Protein AF-A0A9D5ZBQ3-F1 (afdb_monomer)

Sequence (79 aa):
MVTLASGAIFGEMGILDEKPRSATVIATTTTSCYVLDRDRFKMLQEEQPRIATSLFRIIALILADRLRGANVVIAELES

pLDDT: mean 92.44, std 5.63, range [64.5, 98.19]

Mean predicted aligned error: 3.81 Å

Nearest PDB structures (foldseek):
  7ard-assembly1_h  TM=4.031E-01  e=6.569E+00  Polytomella sp. Pringsheim 198.80

Solvent-accessible surface area (backbone atoms only — not comparable to full-atom values): 5235 Å² total; per-residue (Å²): 139,86,86,83,60,94,90,64,85,78,74,57,63,40,68,74,71,71,48,77,81,90,68,87,87,78,80,91,58,98,78,86,82,90,85,82,54,68,68,60,48,52,50,34,44,73,78,37,48,72,57,39,52,52,50,52,53,52,52,52,53,51,52,53,50,52,50,52,54,50,52,52,57,52,55,65,73,77,107

Radius of gyration: 14.82 Å; Cα contacts (8 Å, |Δi|>4): 24; chains: 1; bounding box: 34×28×40 Å

Foldseek 3Di:
DDDDDPPDDPPVCCLPVVDPDPDDDDDPDDDDDDDDDNVNLVVCCVVPVPVNVVVVVVSVVVVVVVVVVVVVVVVVVVD

Structure (mmCIF, N/CA/C/O backbo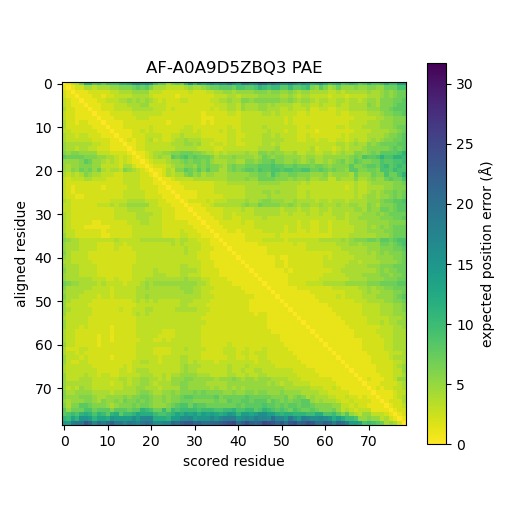ne):
data_AF-A0A9D5ZBQ3-F1
#
_entry.id   AF-A0A9D5ZBQ3-F1
#
loop_
_atom_site.group_PDB
_atom_site.id
_atom_site.type_symbol
_atom_site.label_atom_id
_atom_site.label_alt_id
_atom_site.label_comp_id
_atom_site.label_asym_id
_atom_site.label_entity_id
_atom_site.label_seq_id
_atom_site.pdbx_PDB_ins_code
_atom_site.Cartn_x
_atom_site.Cartn_y
_atom_site.Cartn_z
_atom_site.occupancy
_atom_site.B_iso_or_equiv
_atom_site.auth_seq_id
_atom_site.auth_comp_id
_atom_site.auth_asym_id
_atom_site.auth_atom_id
_atom_site.pdbx_PDB_model_num
ATOM 1 N N . MET A 1 1 ? 7.059 -4.206 -15.438 1.00 65.12 1 MET A N 1
ATOM 2 C CA . MET A 1 1 ? 5.885 -4.833 -14.784 1.00 65.12 1 MET A CA 1
ATOM 3 C C . MET A 1 1 ? 6.385 -5.459 -13.490 1.00 65.12 1 MET A C 1
ATOM 5 O O . MET A 1 1 ? 7.406 -6.127 -13.551 1.00 65.12 1 MET A O 1
ATOM 9 N N . VAL A 1 2 ? 5.764 -5.186 -12.339 1.00 84.62 2 VAL A N 1
ATOM 10 C CA . VAL A 1 2 ? 6.219 -5.713 -11.035 1.00 84.62 2 VAL 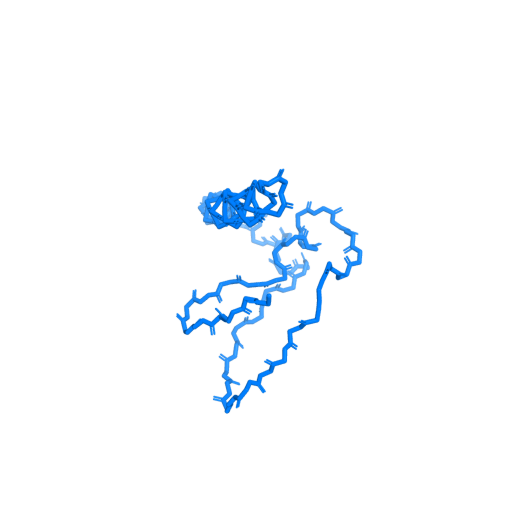A CA 1
ATOM 11 C C . VAL A 1 2 ? 5.218 -6.750 -10.540 1.00 84.62 2 VAL A C 1
ATOM 13 O O . VAL A 1 2 ? 4.015 -6.494 -10.561 1.00 84.62 2 VAL A O 1
ATOM 16 N N . THR A 1 3 ? 5.716 -7.897 -10.085 1.00 92.31 3 THR A N 1
ATOM 17 C CA . THR A 1 3 ? 4.906 -8.946 -9.458 1.00 92.31 3 THR A CA 1
ATOM 18 C C . THR A 1 3 ? 4.966 -8.789 -7.945 1.00 92.31 3 THR A C 1
ATOM 20 O O . THR A 1 3 ? 6.046 -8.647 -7.375 1.00 92.31 3 THR A O 1
ATOM 23 N N . LEU A 1 4 ? 3.806 -8.808 -7.291 1.00 93.69 4 LEU A N 1
ATOM 24 C CA . LEU A 1 4 ? 3.696 -8.758 -5.835 1.00 93.69 4 LEU A CA 1
ATOM 25 C C . LEU A 1 4 ? 3.531 -10.174 -5.276 1.00 93.69 4 LEU A C 1
ATOM 27 O O . LEU A 1 4 ? 2.859 -11.007 -5.881 1.00 93.69 4 LEU A O 1
ATOM 31 N N . ALA A 1 5 ? 4.130 -10.427 -4.115 1.00 93.50 5 ALA A N 1
ATOM 32 C CA . ALA A 1 5 ? 4.002 -11.683 -3.383 1.00 93.50 5 ALA A CA 1
ATOM 33 C C . ALA A 1 5 ? 3.207 -11.485 -2.082 1.00 93.50 5 ALA A C 1
ATOM 35 O O . ALA A 1 5 ? 2.884 -10.359 -1.697 1.00 93.50 5 ALA A O 1
ATOM 36 N N . SER A 1 6 ? 2.898 -12.589 -1.396 1.00 95.50 6 SER A N 1
ATOM 37 C CA . SER A 1 6 ? 2.244 -12.549 -0.083 1.00 95.50 6 SER A CA 1
ATOM 38 C C . SER A 1 6 ? 2.992 -11.629 0.890 1.00 95.50 6 SER A C 1
ATOM 40 O O . SER A 1 6 ? 4.222 -11.612 0.918 1.00 95.50 6 SER A O 1
ATOM 42 N N . GLY A 1 7 ? 2.243 -10.848 1.671 1.00 92.31 7 GLY A N 1
ATOM 43 C CA . GLY A 1 7 ? 2.786 -9.837 2.584 1.00 92.31 7 GLY A CA 1
ATOM 44 C C . GLY A 1 7 ? 3.086 -8.478 1.940 1.00 92.31 7 GLY A C 1
ATOM 45 O O . GLY A 1 7 ? 3.401 -7.531 2.658 1.00 92.31 7 GLY A O 1
ATOM 46 N N . ALA A 1 8 ? 2.958 -8.339 0.616 1.00 93.56 8 ALA A N 1
ATOM 47 C CA . ALA A 1 8 ? 3.095 -7.045 -0.040 1.00 93.56 8 ALA A CA 1
ATOM 48 C C . ALA A 1 8 ? 1.931 -6.100 0.309 1.00 93.56 8 ALA A C 1
ATOM 50 O O . ALA A 1 8 ? 0.764 -6.490 0.297 1.00 93.56 8 ALA A O 1
ATOM 51 N N . ILE A 1 9 ? 2.256 -4.828 0.539 1.00 94.12 9 ILE A N 1
ATOM 52 C CA . ILE A 1 9 ? 1.281 -3.736 0.659 1.00 94.12 9 ILE A CA 1
ATOM 53 C C . ILE A 1 9 ? 1.223 -3.002 -0.680 1.00 94.12 9 IL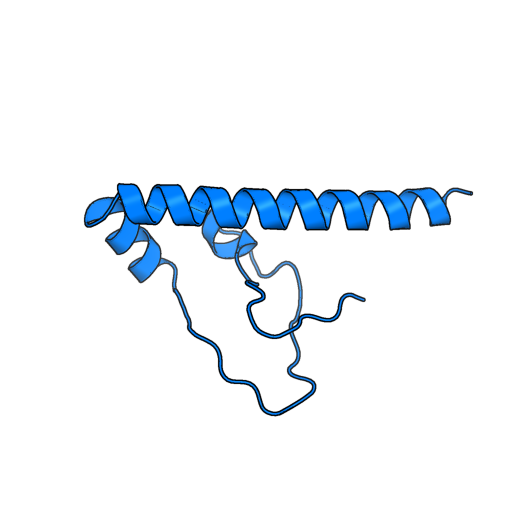E A C 1
ATOM 55 O O . ILE A 1 9 ? 2.260 -2.729 -1.284 1.00 94.12 9 ILE A O 1
ATOM 59 N N . PHE A 1 10 ? 0.025 -2.679 -1.155 1.00 93.50 10 PHE A N 1
ATOM 60 C CA . PHE A 1 10 ? -0.194 -1.907 -2.377 1.00 93.50 10 PHE A CA 1
ATOM 61 C C . PHE A 1 10 ? -1.376 -0.946 -2.207 1.00 93.50 10 PHE A C 1
ATOM 63 O O . PHE A 1 10 ? -2.183 -1.105 -1.294 1.00 93.50 10 PHE A O 1
ATOM 70 N N . GLY A 1 11 ? -1.484 0.052 -3.089 1.00 91.94 11 GLY A N 1
ATOM 71 C CA . GLY A 1 11 ? -2.503 1.106 -2.979 1.00 91.94 11 GLY A CA 1
ATOM 72 C C . GLY A 1 11 ? -2.172 2.168 -1.925 1.00 91.94 11 GLY A C 1
ATOM 73 O O . GLY A 1 11 ? -2.970 3.068 -1.681 1.00 91.94 11 GLY A O 1
ATOM 74 N N . GLU A 1 12 ? -0.977 2.099 -1.340 1.00 93.19 12 GLU A N 1
ATOM 75 C CA . GLU A 1 12 ? -0.516 2.975 -0.267 1.00 93.19 12 GLU A CA 1
ATOM 76 C C . GLU A 1 12 ? -0.371 4.433 -0.706 1.00 93.19 12 GLU A C 1
ATOM 78 O O . GLU A 1 12 ? -0.642 5.337 0.080 1.00 93.19 12 GLU A O 1
ATOM 83 N N . MET A 1 13 ? -0.012 4.669 -1.973 1.00 91.50 13 MET A N 1
ATOM 84 C CA . MET A 1 13 ? 0.102 6.020 -2.528 1.00 91.50 13 MET A CA 1
ATOM 85 C C . MET A 1 13 ? -1.202 6.798 -2.364 1.00 91.50 13 MET A C 1
ATOM 87 O O . MET A 1 13 ? -1.179 7.879 -1.795 1.00 91.50 13 MET A O 1
ATOM 91 N N . GLY A 1 14 ? -2.339 6.203 -2.741 1.00 89.31 14 GLY A N 1
ATOM 92 C CA . GLY A 1 14 ? -3.636 6.878 -2.662 1.00 89.31 14 GLY A CA 1
ATOM 93 C C . GLY A 1 14 ? -4.075 7.196 -1.230 1.00 89.31 14 GLY A C 1
ATOM 94 O O . GLY A 1 14 ? -4.807 8.164 -1.020 1.00 89.31 14 GLY A O 1
ATOM 95 N N . ILE A 1 15 ? -3.619 6.427 -0.232 1.00 88.62 15 ILE A N 1
ATOM 96 C CA . ILE A 1 15 ? -3.820 6.774 1.184 1.00 88.62 15 ILE A CA 1
ATOM 97 C C . ILE A 1 15 ? -2.999 8.014 1.556 1.00 88.62 15 ILE A C 1
ATOM 99 O O . ILE A 1 15 ? -3.520 8.882 2.249 1.00 88.62 15 ILE A O 1
ATOM 103 N N . LEU A 1 16 ? -1.750 8.109 1.092 1.00 87.31 16 LEU A N 1
ATOM 104 C CA . LEU A 1 16 ? -0.822 9.175 1.477 1.00 87.31 16 LEU A CA 1
ATOM 105 C C . LEU A 1 16 ? -1.013 10.499 0.730 1.00 87.31 16 LEU A C 1
ATOM 107 O O . LEU A 1 16 ? -0.885 11.552 1.346 1.00 87.31 16 LEU A O 1
ATOM 111 N N . ASP A 1 17 ? -1.245 10.460 -0.583 1.00 88.38 17 ASP A N 1
ATOM 112 C CA . ASP A 1 17 ? -1.237 11.652 -1.446 1.00 88.38 17 ASP A CA 1
ATOM 113 C C . ASP A 1 17 ? -2.629 12.099 -1.913 1.00 88.38 17 ASP A C 1
ATOM 115 O O . ASP A 1 17 ? -2.760 13.143 -2.551 1.00 88.38 17 ASP A O 1
ATOM 119 N N . GLU A 1 18 ? -3.656 11.309 -1.587 1.00 84.25 18 GLU A N 1
ATOM 120 C CA . GLU A 1 18 ? -5.061 11.515 -1.954 1.00 84.25 18 GLU A CA 1
ATOM 121 C C . GLU A 1 18 ? -5.328 11.609 -3.467 1.00 84.25 18 GLU A C 1
ATOM 123 O O . GLU A 1 18 ? -6.368 12.116 -3.893 1.00 84.25 18 GLU A O 1
ATOM 128 N N . LYS A 1 19 ? -4.422 11.085 -4.301 1.00 88.12 19 LYS A N 1
ATOM 129 C CA . LYS A 1 19 ? -4.571 11.079 -5.760 1.00 88.12 19 LYS A CA 1
ATOM 130 C C . LYS A 1 19 ? -5.257 9.804 -6.267 1.00 88.12 19 LYS A C 1
ATOM 132 O O . LYS A 1 19 ? -5.326 8.793 -5.561 1.00 88.12 19 LYS A O 1
ATOM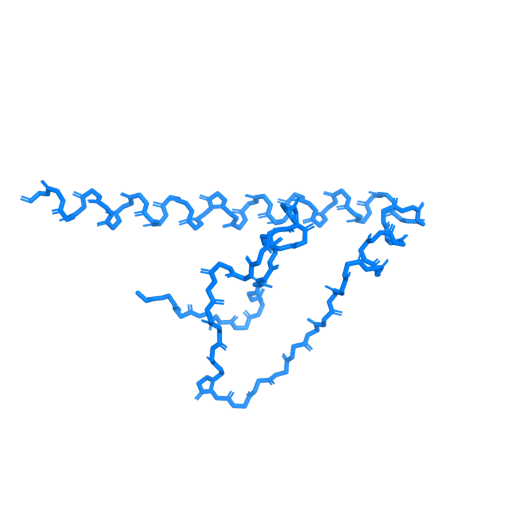 137 N N . PRO A 1 20 ? -5.775 9.821 -7.514 1.00 85.50 20 PRO A N 1
ATOM 138 C CA . PRO A 1 20 ? -6.284 8.619 -8.167 1.00 85.50 20 PRO A CA 1
ATOM 139 C C . PRO A 1 20 ? -5.241 7.497 -8.234 1.00 85.50 20 PRO A C 1
ATOM 141 O O . PRO A 1 20 ? -4.036 7.740 -8.176 1.00 85.50 20 PRO A O 1
ATOM 144 N N . ARG A 1 21 ? -5.716 6.257 -8.420 1.00 85.06 21 ARG A N 1
ATOM 145 C CA . ARG A 1 21 ? -4.864 5.063 -8.535 1.00 85.06 21 ARG A CA 1
ATOM 146 C C . ARG A 1 21 ? -3.707 5.283 -9.522 1.00 85.06 21 ARG A C 1
AT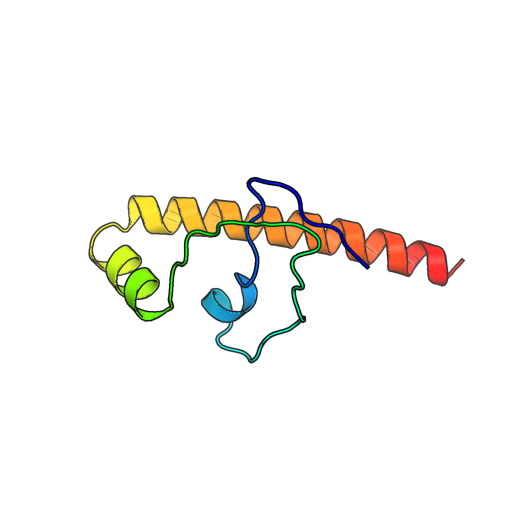OM 148 O O . ARG A 1 21 ? -3.930 5.594 -10.689 1.00 85.06 21 ARG A O 1
ATOM 155 N N . SER A 1 22 ? -2.481 5.062 -9.060 1.00 87.19 22 SER A N 1
ATOM 156 C CA . SER A 1 22 ? -1.273 5.173 -9.887 1.00 87.19 22 SER A CA 1
ATOM 157 C C . SER A 1 22 ? -1.047 3.956 -10.787 1.00 87.19 22 SER A C 1
ATOM 159 O O . SER A 1 22 ? -0.325 4.043 -11.776 1.00 87.19 22 SER A O 1
ATOM 161 N N . ALA A 1 23 ? -1.671 2.818 -10.465 1.00 89.62 23 ALA A N 1
ATOM 162 C CA . ALA A 1 23 ? -1.549 1.577 -11.217 1.00 89.62 23 ALA A CA 1
ATOM 163 C C . ALA A 1 23 ? -2.807 0.699 -11.095 1.00 89.62 23 ALA A C 1
ATOM 165 O O . ALA A 1 23 ? -3.667 0.903 -10.235 1.00 89.62 23 ALA A O 1
ATOM 166 N N . THR A 1 24 ? -2.897 -0.308 -11.966 1.00 93.25 24 THR A N 1
ATOM 167 C CA . THR A 1 24 ? -3.869 -1.406 -11.855 1.00 93.25 24 THR A CA 1
ATOM 168 C C . THR A 1 24 ? -3.178 -2.612 -11.227 1.00 93.25 24 THR A C 1
ATOM 170 O O . THR A 1 24 ? -2.086 -2.975 -11.657 1.00 93.25 24 THR A O 1
ATOM 173 N N . VAL A 1 25 ? -3.820 -3.251 -10.248 1.00 93.88 25 VAL A N 1
ATOM 174 C CA . VAL A 1 25 ? -3.370 -4.527 -9.673 1.00 93.88 25 VAL A CA 1
ATOM 175 C C . VAL A 1 25 ? -4.328 -5.619 -10.131 1.00 93.88 25 VAL A C 1
ATOM 177 O O . VAL A 1 25 ? -5.542 -5.446 -10.050 1.00 93.88 25 VAL A O 1
ATOM 180 N N . ILE A 1 26 ? -3.782 -6.726 -10.632 1.00 95.94 26 ILE A N 1
ATOM 181 C CA . ILE A 1 26 ? -4.543 -7.879 -11.118 1.00 95.94 26 ILE A CA 1
ATOM 182 C C . ILE A 1 26 ? -4.061 -9.102 -10.344 1.00 95.94 26 ILE A C 1
ATOM 184 O O . ILE A 1 26 ? -2.863 -9.383 -10.317 1.00 95.94 26 ILE A O 1
ATOM 188 N N . ALA A 1 27 ? -4.986 -9.823 -9.712 1.00 97.06 27 ALA A N 1
ATOM 189 C CA . ALA A 1 27 ? -4.669 -11.081 -9.053 1.00 97.06 27 ALA A CA 1
ATOM 190 C C . ALA A 1 27 ? -4.387 -12.155 -10.115 1.00 97.06 27 ALA A C 1
ATOM 192 O O . ALA A 1 27 ? -5.253 -12.473 -10.928 1.00 97.06 27 ALA A O 1
ATOM 193 N N . THR A 1 28 ? -3.174 -12.707 -10.118 1.00 96.50 28 THR A N 1
ATOM 194 C CA . THR A 1 28 ? -2.775 -13.793 -11.033 1.00 96.50 28 THR A CA 1
ATOM 195 C C . THR A 1 28 ? -3.195 -15.172 -10.525 1.00 96.50 28 THR A C 1
ATOM 197 O O . THR A 1 28 ? -3.193 -16.138 -11.282 1.00 96.50 28 THR A O 1
ATOM 200 N N . THR A 1 29 ? -3.558 -15.265 -9.243 1.00 95.75 29 THR A N 1
ATOM 201 C CA . THR A 1 29 ? -4.031 -16.471 -8.553 1.00 95.75 29 THR A CA 1
ATOM 202 C C . THR A 1 29 ? -5.074 -16.091 -7.496 1.00 95.75 29 THR A C 1
ATOM 204 O O . THR A 1 29 ? -5.239 -14.909 -7.177 1.00 95.75 29 THR A O 1
ATOM 207 N N . THR A 1 30 ? -5.782 -17.075 -6.931 1.00 97.69 30 THR A N 1
ATOM 208 C CA . THR A 1 30 ? -6.697 -16.854 -5.800 1.00 97.69 30 THR A CA 1
ATOM 209 C C . THR A 1 30 ? -5.960 -16.168 -4.650 1.00 97.69 30 THR A C 1
ATOM 211 O O . THR A 1 30 ? -5.012 -16.718 -4.099 1.00 97.69 30 THR A O 1
ATOM 214 N N . THR A 1 31 ? -6.398 -14.959 -4.296 1.00 96.94 31 THR A N 1
ATOM 215 C CA . THR A 1 31 ? -5.706 -14.081 -3.346 1.00 96.94 31 THR A CA 1
ATOM 216 C C . THR A 1 31 ? -6.705 -13.499 -2.351 1.00 96.94 31 THR A C 1
ATOM 218 O O . THR A 1 31 ? -7.783 -13.058 -2.747 1.00 96.94 31 THR A O 1
ATOM 221 N N . SER A 1 32 ? -6.324 -13.452 -1.076 1.00 97.25 32 SER A N 1
ATOM 222 C CA . SER A 1 32 ? -7.057 -12.746 -0.021 1.00 97.25 32 SER A CA 1
ATOM 223 C C . SER A 1 32 ? -6.253 -11.533 0.432 1.00 97.25 32 SER A C 1
ATOM 225 O O . SER A 1 32 ? -5.056 -11.653 0.692 1.00 97.25 32 SER A O 1
ATOM 227 N N . CYS A 1 33 ? -6.912 -10.382 0.563 1.00 96.69 33 CYS A N 1
ATOM 228 C CA . CYS A 1 33 ? -6.284 -9.137 0.998 1.00 96.69 33 CYS A CA 1
ATOM 229 C C . CYS A 1 33 ? -7.009 -8.564 2.213 1.00 96.69 33 CYS A C 1
ATOM 231 O O . CYS A 1 33 ? -8.239 -8.568 2.269 1.00 96.69 33 CYS A O 1
ATOM 233 N N . TYR A 1 34 ? -6.242 -8.000 3.144 1.00 96.38 34 TYR A N 1
ATOM 234 C CA . TYR A 1 34 ? -6.785 -7.076 4.133 1.00 96.38 34 TYR A CA 1
ATOM 235 C C . TYR A 1 34 ? -6.896 -5.686 3.514 1.00 96.38 34 TYR A C 1
ATOM 237 O O . TYR A 1 34 ? -6.000 -5.253 2.788 1.00 96.38 34 TYR A O 1
ATOM 245 N N . VAL A 1 35 ? -7.994 -4.994 3.805 1.00 94.62 35 VAL A N 1
ATOM 246 C CA . VAL A 1 35 ? -8.261 -3.650 3.290 1.00 94.62 35 VAL A CA 1
ATOM 247 C C . VAL A 1 35 ? -8.241 -2.667 4.449 1.00 94.62 35 VAL A C 1
ATOM 249 O O . VAL A 1 35 ? -8.948 -2.849 5.437 1.00 94.62 35 VAL A O 1
ATOM 252 N N . LEU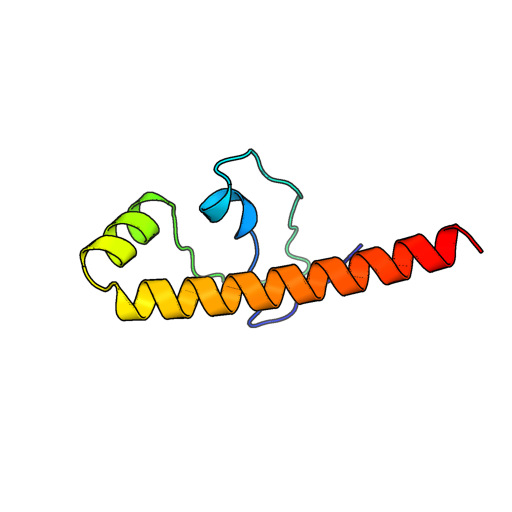 A 1 36 ? -7.434 -1.620 4.300 1.00 93.19 36 LEU A N 1
ATOM 253 C CA . LEU A 1 36 ? -7.470 -0.434 5.141 1.00 93.19 36 LEU A CA 1
ATOM 254 C C . LEU A 1 36 ? -7.904 0.732 4.259 1.00 93.19 36 LEU A C 1
ATOM 256 O O . LEU A 1 36 ? -7.145 1.169 3.397 1.00 93.19 36 LEU A O 1
ATOM 260 N N . ASP A 1 37 ? -9.139 1.189 4.427 1.00 91.88 37 ASP A N 1
ATOM 261 C CA . ASP A 1 37 ? -9.639 2.356 3.706 1.00 91.88 37 ASP A CA 1
ATOM 262 C C . ASP A 1 37 ? -9.200 3.671 4.377 1.00 91.88 37 ASP A C 1
ATOM 264 O O . ASP A 1 37 ? -8.606 3.691 5.460 1.00 91.88 37 ASP A O 1
ATOM 268 N N . ARG A 1 38 ? -9.473 4.791 3.699 1.00 90.06 38 ARG A N 1
ATOM 269 C CA . ARG A 1 38 ? -9.071 6.130 4.147 1.00 90.06 38 ARG A CA 1
ATOM 270 C C . ARG A 1 38 ? -9.685 6.497 5.497 1.00 90.06 38 ARG A C 1
ATOM 272 O O . ARG A 1 38 ? -9.001 7.095 6.323 1.00 90.06 38 ARG A O 1
ATOM 279 N N . ASP A 1 39 ? -10.946 6.152 5.723 1.00 93.12 39 ASP A N 1
ATOM 280 C CA . ASP A 1 39 ? -11.656 6.538 6.940 1.00 93.12 39 ASP A CA 1
ATOM 281 C C . ASP A 1 39 ? -11.142 5.728 8.132 1.00 93.12 39 ASP A C 1
ATOM 283 O O . ASP A 1 39 ? -10.869 6.287 9.192 1.00 93.12 39 ASP A O 1
ATOM 287 N N . ARG A 1 40 ? -10.881 4.432 7.936 1.00 94.44 40 ARG A N 1
ATOM 288 C CA . ARG A 1 40 ? -10.214 3.581 8.928 1.00 94.44 40 ARG A CA 1
ATOM 289 C C . ARG A 1 40 ? -8.788 4.023 9.211 1.00 94.44 40 ARG A C 1
ATOM 291 O O . ARG A 1 40 ? -8.358 3.952 10.359 1.00 94.44 40 ARG A O 1
ATOM 298 N N . PHE A 1 41 ? -8.061 4.502 8.205 1.00 93.38 41 PHE A N 1
ATOM 299 C CA . PHE A 1 41 ? -6.733 5.066 8.421 1.00 93.38 41 PHE A CA 1
ATOM 300 C C . PHE A 1 41 ? -6.785 6.351 9.257 1.00 93.38 41 PHE A C 1
ATOM 302 O O . PHE A 1 41 ? -6.005 6.479 10.197 1.00 93.38 41 PHE A O 1
ATOM 309 N N . LYS A 1 42 ? -7.740 7.252 8.991 1.00 93.31 42 LYS A N 1
ATOM 310 C CA . LYS A 1 42 ? -7.959 8.462 9.805 1.00 93.31 42 LYS A CA 1
ATOM 311 C C . LYS A 1 42 ? -8.305 8.121 11.253 1.00 93.31 42 LYS A C 1
ATOM 313 O O . LYS A 1 42 ? -7.658 8.625 12.164 1.00 93.31 42 LYS A O 1
ATOM 318 N N . MET A 1 43 ? -9.237 7.189 11.465 1.00 96.56 43 MET A N 1
ATOM 319 C CA . MET A 1 43 ? -9.562 6.694 12.810 1.00 96.56 43 MET A CA 1
ATOM 320 C C . MET A 1 43 ? -8.323 6.121 13.508 1.00 96.56 43 MET A C 1
ATOM 322 O O . MET A 1 43 ? -8.070 6.424 14.667 1.00 96.56 43 MET A O 1
ATOM 326 N N . LEU A 1 44 ? -7.493 5.345 12.799 1.00 95.75 44 LEU A N 1
ATOM 327 C CA . LEU A 1 44 ? -6.255 4.792 13.354 1.00 95.75 44 LEU A CA 1
ATOM 328 C C . LEU A 1 44 ? -5.268 5.888 13.786 1.00 95.75 44 LEU A C 1
ATOM 330 O O . LEU A 1 44 ? -4.585 5.727 14.798 1.00 95.75 44 LEU A O 1
ATOM 334 N N . GLN A 1 45 ? -5.174 6.985 13.032 1.00 95.62 45 GLN A N 1
ATOM 335 C CA . GLN A 1 45 ? -4.324 8.124 13.384 1.00 95.62 45 GLN A CA 1
ATOM 336 C C . GLN A 1 45 ? -4.790 8.815 14.669 1.00 95.62 45 GLN A C 1
ATOM 338 O O . GLN A 1 45 ? -3.944 9.210 15.469 1.00 95.62 45 GLN A O 1
ATOM 343 N N . GLU A 1 46 ? -6.102 8.938 14.865 1.00 97.50 46 GLU A N 1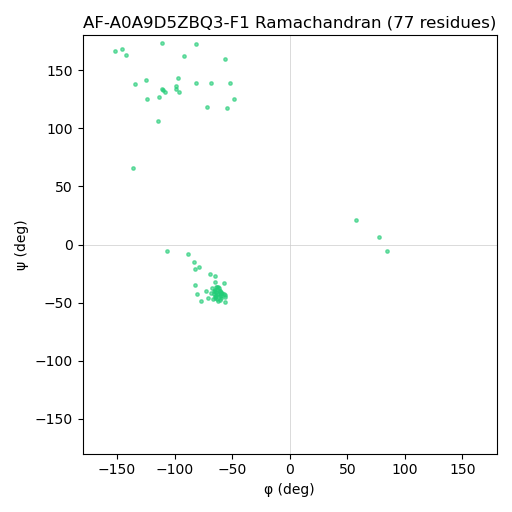
ATOM 344 C CA . GLU A 1 46 ? -6.705 9.583 16.036 1.00 97.50 46 GLU A CA 1
ATOM 345 C C . GLU A 1 46 ? -6.664 8.676 17.274 1.00 97.50 46 GLU A C 1
ATOM 347 O O . GLU A 1 46 ? -6.217 9.093 18.342 1.00 97.50 46 GLU A O 1
ATOM 352 N N . GLU A 1 47 ? -7.083 7.418 17.131 1.00 98.19 47 GLU A N 1
ATOM 353 C CA . GLU A 1 47 ? -7.239 6.484 18.248 1.00 98.19 47 GLU A CA 1
ATOM 354 C C . GLU A 1 47 ? -5.923 5.811 18.653 1.00 98.19 47 GLU A C 1
ATOM 356 O O . GLU A 1 47 ? -5.704 5.529 19.832 1.00 98.19 47 GLU A O 1
ATOM 361 N N . GLN A 1 48 ? -5.038 5.521 17.689 1.00 97.81 48 GLN A N 1
ATOM 362 C CA . GLN A 1 48 ? -3.801 4.762 17.912 1.00 97.81 48 GLN A CA 1
ATOM 363 C C . GLN A 1 48 ? -2.579 5.377 17.193 1.00 97.81 48 GLN A C 1
ATOM 365 O O . GLN A 1 48 ? -1.954 4.728 16.340 1.00 97.81 48 GLN A O 1
ATOM 370 N N . PRO A 1 49 ? -2.127 6.588 17.583 1.00 97.00 49 PRO A N 1
ATOM 371 C CA . PRO A 1 49 ? -1.067 7.317 16.874 1.00 97.00 49 PRO A CA 1
ATOM 372 C C . PRO A 1 49 ? 0.258 6.551 16.730 1.00 97.00 49 PRO A C 1
ATOM 374 O O . PRO A 1 49 ? 0.969 6.689 15.732 1.00 97.00 49 PRO A O 1
ATOM 377 N N . ARG A 1 50 ? 0.612 5.707 17.712 1.00 97.50 50 ARG A N 1
ATOM 378 C CA . ARG A 1 50 ? 1.838 4.884 17.668 1.00 97.50 50 ARG A CA 1
ATOM 379 C C . ARG A 1 50 ? 1.776 3.810 16.580 1.00 97.50 50 ARG A C 1
ATOM 381 O O . ARG A 1 50 ? 2.784 3.545 15.919 1.00 97.50 50 ARG A O 1
ATOM 388 N N . ILE A 1 51 ? 0.599 3.215 16.378 1.00 96.38 51 ILE A N 1
ATOM 389 C CA . ILE A 1 51 ? 0.374 2.220 15.324 1.00 96.38 51 ILE A CA 1
ATOM 390 C C . ILE A 1 51 ? 0.394 2.922 13.968 1.00 96.38 51 ILE A C 1
ATOM 392 O O . ILE A 1 51 ? 1.119 2.485 13.075 1.00 96.38 51 ILE A O 1
ATOM 396 N N . ALA A 1 52 ? -0.303 4.055 13.840 1.00 95.62 52 ALA A N 1
ATOM 397 C CA . ALA A 1 52 ? -0.288 4.854 12.619 1.00 95.62 52 ALA A CA 1
ATOM 398 C C . ALA A 1 52 ? 1.139 5.271 12.223 1.00 95.62 52 ALA A C 1
ATOM 400 O O . ALA A 1 52 ? 1.544 5.079 11.080 1.00 95.62 52 ALA A O 1
ATOM 401 N N . THR A 1 53 ? 1.948 5.744 13.177 1.00 96.75 53 THR A N 1
ATOM 402 C CA . THR A 1 53 ? 3.361 6.103 12.943 1.00 96.75 53 THR A CA 1
ATOM 403 C C . THR A 1 53 ? 4.180 4.912 12.435 1.00 96.75 53 THR A C 1
ATOM 405 O O . THR A 1 53 ? 4.984 5.044 11.510 1.00 96.75 53 THR A O 1
ATOM 408 N N . SER A 1 54 ? 3.962 3.726 13.006 1.00 96.38 54 SER A N 1
ATOM 409 C CA . SER A 1 54 ? 4.637 2.499 12.567 1.00 96.38 54 SER A CA 1
ATOM 410 C C . SER A 1 54 ? 4.226 2.106 11.145 1.00 96.38 54 SER A C 1
ATOM 412 O O . SER A 1 54 ? 5.079 1.740 10.336 1.00 96.38 54 SER A O 1
ATOM 414 N N . LEU A 1 55 ? 2.941 2.250 10.810 1.00 94.44 55 LEU A N 1
ATOM 415 C CA . LEU A 1 55 ? 2.418 2.007 9.468 1.00 94.44 55 LEU A CA 1
ATOM 416 C C . LEU A 1 55 ? 2.994 2.998 8.444 1.00 94.44 55 LEU A C 1
ATOM 418 O O . LEU A 1 55 ? 3.469 2.570 7.393 1.00 94.44 55 LEU A O 1
ATOM 422 N N . PHE A 1 56 ? 3.057 4.292 8.770 1.00 94.62 56 PHE A N 1
ATOM 423 C CA . PHE A 1 56 ? 3.722 5.297 7.932 1.00 94.62 56 PHE A CA 1
ATOM 424 C C . PHE A 1 56 ? 5.183 4.940 7.655 1.00 94.62 56 PHE A C 1
ATOM 426 O O . PHE A 1 56 ? 5.631 5.029 6.513 1.00 94.62 56 PHE A O 1
ATOM 433 N N . ARG A 1 57 ? 5.925 4.487 8.674 1.00 96.56 57 ARG A N 1
ATOM 434 C CA . ARG A 1 57 ? 7.317 4.050 8.503 1.00 96.56 57 ARG A CA 1
ATOM 435 C C . ARG A 1 57 ? 7.426 2.875 7.530 1.00 96.56 57 ARG A C 1
ATOM 437 O O . ARG A 1 57 ? 8.321 2.873 6.690 1.00 96.56 57 ARG A O 1
ATOM 444 N N . ILE A 1 58 ? 6.532 1.892 7.629 1.00 95.50 58 ILE A N 1
ATOM 445 C CA . ILE A 1 58 ? 6.503 0.737 6.718 1.00 95.50 58 ILE A CA 1
ATOM 446 C C . ILE A 1 58 ? 6.212 1.192 5.285 1.00 95.50 58 ILE A C 1
ATOM 448 O O . ILE A 1 58 ? 6.940 0.816 4.368 1.00 95.50 58 ILE A O 1
ATOM 452 N N . ILE A 1 59 ? 5.205 2.047 5.091 1.00 95.06 59 ILE A N 1
ATOM 453 C CA . ILE A 1 59 ? 4.860 2.580 3.768 1.00 95.06 59 ILE A CA 1
ATOM 454 C C . ILE A 1 59 ? 6.040 3.362 3.169 1.00 95.06 59 ILE A C 1
ATOM 456 O O . ILE A 1 59 ? 6.387 3.151 2.008 1.00 95.06 59 ILE A O 1
ATOM 460 N N . ALA A 1 60 ? 6.704 4.211 3.959 1.00 95.88 60 ALA A N 1
ATOM 461 C CA . ALA A 1 60 ? 7.863 4.976 3.505 1.00 95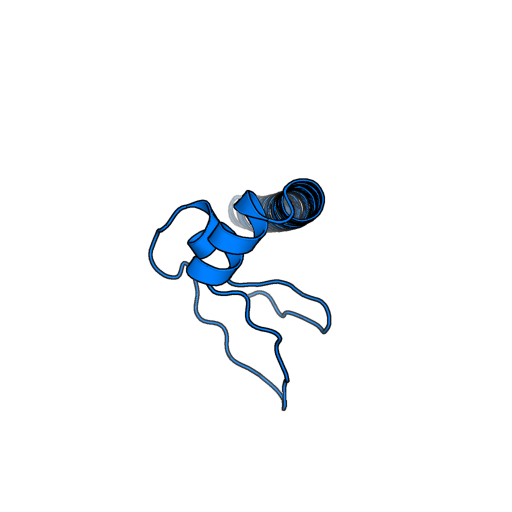.88 60 ALA A CA 1
ATOM 462 C C . ALA A 1 60 ? 9.013 4.067 3.035 1.00 95.88 60 ALA A C 1
ATOM 464 O O . ALA A 1 60 ? 9.624 4.330 2.000 1.00 95.88 60 ALA A O 1
ATOM 465 N N . LEU A 1 61 ? 9.282 2.973 3.757 1.00 96.06 61 LEU A N 1
ATOM 466 C CA . LEU A 1 61 ? 10.299 1.994 3.362 1.00 96.06 61 LEU A CA 1
ATOM 467 C C . LEU A 1 61 ? 9.941 1.285 2.050 1.00 96.06 61 LEU A C 1
ATOM 469 O O . LEU A 1 61 ? 10.816 1.106 1.206 1.00 96.06 61 LEU A O 1
ATOM 473 N N . ILE A 1 62 ? 8.667 0.936 1.851 1.00 93.69 62 ILE A N 1
ATOM 474 C CA . ILE A 1 62 ? 8.181 0.306 0.614 1.00 93.69 62 ILE A CA 1
ATOM 475 C C . ILE A 1 62 ? 8.324 1.254 -0.576 1.00 93.69 62 ILE A C 1
ATOM 477 O O . ILE A 1 62 ? 8.815 0.854 -1.630 1.00 93.69 62 ILE A O 1
ATOM 481 N N . LEU A 1 63 ? 7.918 2.515 -0.421 1.00 93.38 63 LEU A N 1
ATOM 482 C CA . LEU A 1 63 ? 8.033 3.515 -1.482 1.00 93.38 63 LEU A CA 1
ATOM 483 C C . LEU A 1 63 ? 9.494 3.802 -1.837 1.00 93.38 63 LEU A C 1
ATOM 485 O O . LEU A 1 63 ? 9.823 3.890 -3.017 1.00 93.38 63 LEU A O 1
ATOM 489 N N . ALA A 1 64 ? 10.378 3.886 -0.838 1.00 95.50 64 ALA A N 1
ATOM 490 C CA . ALA A 1 64 ? 11.810 4.052 -1.067 1.00 95.50 64 ALA A CA 1
ATOM 491 C C . ALA A 1 64 ? 12.407 2.872 -1.848 1.00 95.50 64 ALA A C 1
ATOM 493 O O . ALA A 1 64 ? 13.234 3.073 -2.736 1.00 95.50 64 ALA A O 1
ATOM 494 N N . ASP A 1 65 ? 11.980 1.647 -1.539 1.00 93.25 65 ASP A N 1
ATOM 495 C CA . ASP A 1 65 ? 12.425 0.451 -2.249 1.00 93.25 65 ASP A CA 1
ATOM 496 C C . ASP A 1 65 ? 11.945 0.427 -3.705 1.00 93.25 65 ASP A C 1
ATOM 498 O O . ASP A 1 65 ? 12.744 0.270 -4.629 1.00 93.25 65 ASP A O 1
ATOM 502 N N . ARG A 1 66 ? 10.657 0.714 -3.922 1.00 91.75 66 ARG A N 1
ATOM 503 C CA . ARG A 1 66 ? 10.069 0.828 -5.264 1.00 91.75 66 ARG A CA 1
ATOM 504 C C . ARG A 1 66 ? 10.737 1.911 -6.100 1.00 91.75 66 ARG A C 1
ATOM 506 O O . ARG A 1 66 ? 10.995 1.679 -7.277 1.00 91.75 66 ARG A O 1
ATOM 513 N N . LEU A 1 67 ? 11.032 3.069 -5.507 1.00 93.25 67 LEU A N 1
ATOM 514 C CA . LEU A 1 67 ? 11.712 4.166 -6.193 1.00 93.25 67 LEU A CA 1
ATOM 515 C C . LEU A 1 67 ? 13.132 3.771 -6.611 1.00 93.25 67 LEU A C 1
ATOM 517 O O . LEU A 1 67 ? 13.520 4.027 -7.746 1.00 93.25 67 LEU A O 1
ATOM 521 N N . ARG A 1 68 ? 13.894 3.101 -5.734 1.00 94.69 68 ARG A N 1
ATOM 522 C CA . ARG A 1 68 ? 15.218 2.572 -6.099 1.00 94.69 68 ARG A CA 1
ATOM 523 C C . ARG A 1 68 ? 15.122 1.578 -7.252 1.00 94.69 68 ARG A C 1
ATOM 525 O O . ARG A 1 68 ? 15.885 1.701 -8.202 1.00 94.69 68 ARG A O 1
ATOM 532 N N . GLY A 1 69 ? 14.167 0.649 -7.198 1.00 91.56 69 GLY A N 1
ATOM 533 C CA . GLY A 1 69 ? 13.930 -0.302 -8.284 1.00 91.56 69 GLY A CA 1
ATOM 534 C C . GLY A 1 69 ? 13.573 0.386 -9.604 1.00 91.56 69 GLY A C 1
ATOM 535 O O . GLY A 1 69 ? 14.134 0.052 -10.642 1.00 91.56 69 GLY A O 1
ATOM 536 N N . ALA A 1 70 ? 12.693 1.389 -9.569 1.00 90.00 70 ALA A N 1
ATOM 537 C CA . ALA A 1 70 ? 12.331 2.167 -10.751 1.00 90.00 70 ALA A CA 1
ATOM 538 C C . ALA A 1 70 ? 13.531 2.928 -11.337 1.00 90.00 70 ALA A C 1
ATOM 540 O O . ALA A 1 70 ? 13.724 2.911 -12.549 1.00 90.00 70 ALA A O 1
ATOM 541 N N . ASN A 1 71 ? 14.364 3.539 -10.489 1.00 92.50 71 ASN A N 1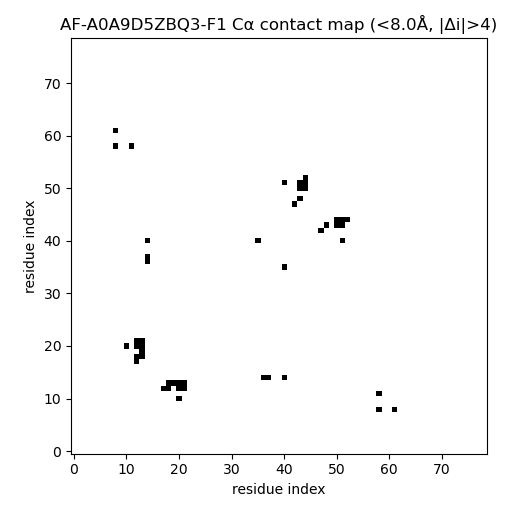
ATOM 542 C CA . ASN A 1 71 ? 15.558 4.261 -10.930 1.00 92.50 71 ASN A CA 1
ATOM 543 C C . ASN A 1 71 ? 16.578 3.343 -11.619 1.00 92.50 71 ASN A C 1
ATOM 545 O O . ASN A 1 71 ? 17.205 3.771 -12.581 1.00 92.50 71 ASN A O 1
ATOM 549 N N . VAL A 1 72 ? 16.730 2.093 -11.162 1.00 93.06 72 VAL A N 1
ATOM 550 C CA . VAL A 1 72 ? 17.607 1.106 -11.819 1.00 93.06 72 VAL A CA 1
ATOM 551 C C . VAL A 1 72 ? 17.116 0.809 -13.235 1.00 93.06 72 VAL A C 1
ATOM 553 O O . VAL A 1 72 ? 17.893 0.906 -14.176 1.00 93.06 72 VAL A O 1
ATOM 556 N N . VAL A 1 73 ? 15.817 0.535 -13.397 1.00 90.19 73 VAL A N 1
ATOM 557 C CA . VAL A 1 73 ? 15.223 0.258 -14.716 1.00 90.19 73 VAL A CA 1
ATOM 558 C C . VAL A 1 73 ? 15.382 1.447 -15.666 1.00 90.19 73 VAL A C 1
ATOM 560 O O . VAL A 1 73 ? 15.649 1.258 -16.846 1.00 90.19 73 VAL A O 1
ATOM 563 N N . ILE A 1 74 ? 15.216 2.674 -15.166 1.00 92.12 74 ILE A N 1
ATOM 564 C CA . ILE A 1 74 ? 15.409 3.887 -15.974 1.00 92.12 74 ILE A CA 1
ATOM 565 C C . ILE A 1 74 ? 16.871 4.007 -16.421 1.00 92.12 74 ILE A C 1
ATOM 567 O O . ILE A 1 74 ? 17.114 4.240 -17.600 1.00 92.12 74 ILE A O 1
ATOM 571 N N . ALA A 1 75 ? 17.832 3.791 -15.519 1.00 91.06 75 ALA A N 1
ATOM 572 C CA . ALA A 1 75 ? 19.255 3.876 -15.843 1.00 91.06 75 ALA A CA 1
ATOM 573 C C . ALA A 1 75 ? 19.692 2.842 -16.900 1.00 91.06 75 ALA A C 1
ATOM 575 O O . ALA A 1 75 ? 20.513 3.159 -17.753 1.00 91.06 75 ALA A O 1
ATOM 576 N N . GLU A 1 76 ? 19.124 1.632 -16.873 1.00 91.81 76 GLU A N 1
ATOM 577 C CA . GLU A 1 76 ? 19.374 0.588 -17.882 1.00 91.81 76 GLU A CA 1
ATOM 578 C C . GLU A 1 76 ? 18.790 0.924 -19.265 1.00 91.81 76 GLU A C 1
ATOM 580 O O . GLU A 1 76 ? 19.269 0.414 -20.272 1.00 91.81 76 GLU A O 1
ATOM 585 N N . LEU A 1 77 ? 17.749 1.760 -19.336 1.00 87.44 77 LEU A N 1
ATOM 586 C CA . LEU A 1 77 ? 17.148 2.192 -20.605 1.00 87.44 77 LEU A CA 1
ATOM 587 C C . LEU A 1 77 ? 17.901 3.361 -21.258 1.00 87.44 77 LEU A C 1
ATOM 589 O O . LEU A 1 77 ? 17.735 3.595 -22.454 1.00 87.44 77 LEU A O 1
ATOM 593 N N . GLU A 1 78 ? 18.681 4.112 -20.478 1.00 84.44 78 GLU A N 1
ATOM 594 C CA . GLU A 1 78 ? 19.496 5.238 -20.953 1.00 84.44 78 GLU A CA 1
ATOM 595 C C . GLU A 1 78 ? 20.904 4.816 -21.417 1.00 84.44 78 GLU A C 1
ATOM 597 O O . GLU A 1 78 ? 21.626 5.640 -21.984 1.00 84.44 78 GLU A O 1
ATOM 602 N N . SER A 1 79 ? 21.290 3.553 -21.195 1.00 64.50 79 SER A N 1
ATOM 603 C CA . SER A 1 79 ? 22.552 2.948 -21.652 1.00 64.50 79 SER A CA 1
ATOM 604 C C . SER A 1 79 ? 22.404 2.193 -22.968 1.00 64.50 79 SER A C 1
ATOM 606 O O . SER A 1 79 ? 23.317 2.316 -23.814 1.00 64.50 79 SER A O 1
#

Secondary structure (DSSP, 8-state):
-----TT---SHHHHHH-PSPSS----SS--------HHHHHHHHHH-HHHHHHHHHHHHHHHHHHHHHHHHHHHHH--